Protein AF-A0A2M7ZYB8-F1 (afdb_monomer_lite)

Foldseek 3Di:
DKDKDKDKDWDDPDPFKIKMKIKMKIWPFFDWDWDFDDDPDPDDPDPPGDIPTPGGDGDMDIDMDIDMGTHD

pLDDT: mean 82.54, std 14.61, range [55.59, 97.75]

Radius of gyration: 22.69 Å; chains: 1; bounding box: 46×36×54 Å

Secondary structure (DSSP, 8-state):
--EEEEEEEEEEEETTEEEEEEEEEEEEEEEEEEEE----SSS---S---EEEEEEEEEEEEEEEEEEEE--

Structure (mmCIF, N/CA/C/O backbone):
data_AF-A0A2M7ZYB8-F1
#
_entry.id   AF-A0A2M7ZYB8-F1
#
loop_
_atom_site.group_PDB
_atom_site.id
_atom_site.type_symbol
_atom_site.label_atom_id
_atom_site.label_alt_id
_atom_site.label_comp_id
_atom_site.label_asym_id
_atom_site.label_entity_id
_atom_site.label_seq_id
_atom_site.pdbx_PDB_ins_code
_atom_site.Cartn_x
_atom_site.Cartn_y
_atom_site.Cartn_z
_atom_site.occupancy
_atom_site.B_iso_or_equiv
_atom_site.auth_seq_id
_atom_site.auth_comp_id
_atom_site.auth_asym_id
_atom_site.auth_atom_id
_atom_site.pdbx_PDB_model_num
ATOM 1 N N . MET A 1 1 ? -1.811 -6.573 -17.519 1.00 67.94 1 MET A N 1
ATOM 2 C CA . MET A 1 1 ? -3.123 -6.509 -16.843 1.00 67.94 1 MET A CA 1
ATOM 3 C C . MET A 1 1 ? -2.856 -6.183 -15.389 1.00 67.94 1 MET A C 1
ATOM 5 O O . MET A 1 1 ? -2.013 -6.856 -14.808 1.00 67.94 1 MET A O 1
ATOM 9 N N . ALA A 1 2 ? -3.484 -5.141 -14.843 1.00 82.75 2 ALA A N 1
ATOM 10 C CA . ALA A 1 2 ? -3.315 -4.804 -13.433 1.00 82.75 2 ALA A CA 1
ATOM 11 C C . ALA A 1 2 ? -4.168 -5.741 -12.564 1.00 82.75 2 ALA A C 1
ATOM 13 O O . ALA A 1 2 ? -5.303 -6.050 -12.928 1.00 82.75 2 ALA A O 1
ATOM 14 N N . VAL A 1 3 ? -3.620 -6.198 -11.441 1.00 91.25 3 VAL A N 1
ATOM 15 C CA . VAL A 1 3 ? -4.307 -7.055 -10.465 1.00 91.25 3 VAL A CA 1
A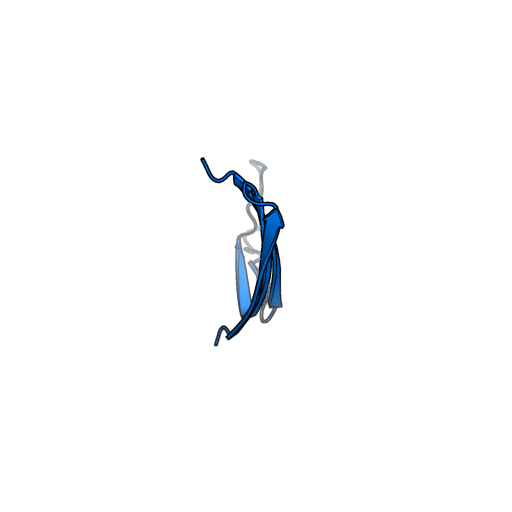TOM 16 C C . VAL A 1 3 ? -4.235 -6.382 -9.104 1.00 91.25 3 VAL A C 1
ATOM 18 O O . VAL A 1 3 ? -3.166 -5.937 -8.691 1.00 91.25 3 VAL A O 1
ATOM 21 N N . ALA A 1 4 ? -5.363 -6.321 -8.403 1.00 93.50 4 ALA A N 1
ATOM 22 C CA . ALA A 1 4 ? -5.441 -5.788 -7.052 1.00 93.50 4 ALA A CA 1
ATOM 23 C C . ALA A 1 4 ? -6.033 -6.839 -6.111 1.00 93.50 4 ALA A C 1
ATOM 25 O O . ALA A 1 4 ? -7.015 -7.499 -6.449 1.00 93.50 4 ALA A O 1
ATOM 26 N N . LEU A 1 5 ? -5.418 -6.997 -4.943 1.00 95.19 5 LEU A N 1
ATOM 27 C CA . LEU A 1 5 ? -5.831 -7.923 -3.893 1.00 95.19 5 LEU A CA 1
ATOM 28 C C . LEU A 1 5 ? -5.751 -7.183 -2.567 1.00 95.19 5 LEU A C 1
ATOM 30 O O . LEU A 1 5 ? -4.734 -6.568 -2.260 1.00 95.19 5 LEU A O 1
ATOM 34 N N . GLY A 1 6 ? -6.811 -7.234 -1.776 1.00 95.19 6 GLY A N 1
ATOM 35 C CA . GLY A 1 6 ? -6.856 -6.515 -0.515 1.00 95.19 6 GLY A CA 1
ATOM 36 C C . GLY A 1 6 ? -7.743 -7.207 0.496 1.00 95.19 6 GLY A C 1
ATOM 37 O O . GLY A 1 6 ? -8.633 -7.98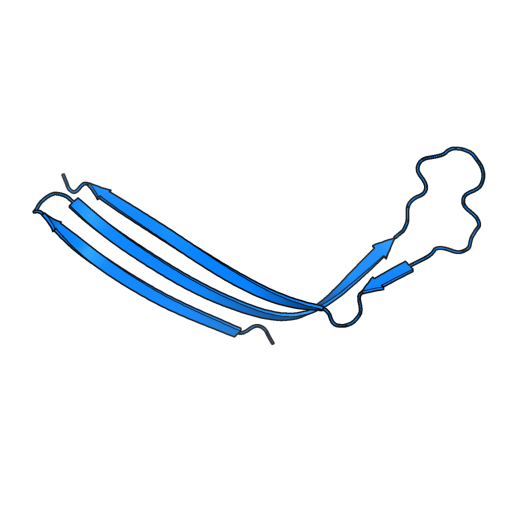1 0.146 1.00 95.19 6 GLY A O 1
ATOM 38 N N . ALA A 1 7 ? -7.470 -6.912 1.757 1.00 96.56 7 ALA A N 1
ATOM 39 C CA . ALA A 1 7 ? -8.255 -7.360 2.887 1.00 96.56 7 ALA A CA 1
ATOM 40 C C . ALA A 1 7 ? -8.248 -6.270 3.955 1.00 96.56 7 ALA A C 1
ATOM 42 O O . ALA A 1 7 ? -7.298 -5.497 4.086 1.00 96.56 7 ALA A O 1
ATOM 43 N N . GLY A 1 8 ? -9.313 -6.221 4.739 1.00 96.00 8 GLY A N 1
ATOM 44 C CA . GLY A 1 8 ? -9.427 -5.277 5.833 1.00 96.00 8 GLY A CA 1
ATOM 45 C C . GLY A 1 8 ? -10.321 -5.814 6.930 1.00 96.00 8 GLY A C 1
ATOM 46 O O . GLY A 1 8 ? -11.082 -6.761 6.731 1.00 96.00 8 GLY A O 1
ATOM 47 N N . PHE A 1 9 ? -10.214 -5.193 8.094 1.00 95.38 9 PHE A N 1
ATOM 48 C CA . PHE A 1 9 ? -11.056 -5.471 9.241 1.00 95.38 9 PHE A CA 1
ATOM 49 C C . PHE A 1 9 ? -11.567 -4.168 9.843 1.00 95.38 9 PHE A C 1
ATOM 51 O O . PHE A 1 9 ? -10.925 -3.119 9.760 1.00 95.38 9 PHE A O 1
ATOM 58 N N . LYS A 1 10 ? -12.720 -4.264 10.499 1.00 96.06 10 LYS A N 1
ATOM 59 C CA . LYS A 1 10 ? -13.230 -3.243 11.406 1.00 96.06 10 LYS A CA 1
ATOM 60 C C . LYS A 1 10 ? -13.689 -3.923 12.679 1.00 96.06 10 LYS A C 1
ATOM 62 O O . LYS A 1 10 ? -14.368 -4.945 12.622 1.00 96.06 10 LYS A O 1
ATOM 67 N N . ILE A 1 11 ? -13.305 -3.358 13.813 1.00 94.31 11 ILE A N 1
ATOM 68 C CA . ILE A 1 11 ? -13.648 -3.874 15.132 1.00 94.31 11 ILE A CA 1
ATOM 69 C C . ILE A 1 11 ? -14.144 -2.741 16.018 1.00 94.31 11 ILE A C 1
ATOM 71 O O . ILE A 1 11 ? -13.607 -1.632 16.009 1.00 94.31 11 ILE A O 1
ATOM 75 N N . PHE A 1 12 ? -15.169 -3.034 16.811 1.00 94.69 12 PHE A N 1
ATOM 76 C CA . PHE A 1 12 ? -15.571 -2.149 17.893 1.00 94.69 12 PHE A CA 1
ATOM 77 C C . PHE A 1 12 ? -14.529 -2.247 19.001 1.00 94.69 12 PHE A C 1
ATOM 79 O O . PHE A 1 12 ? -14.295 -3.325 19.548 1.00 94.69 12 PHE A O 1
ATOM 86 N N . ARG A 1 13 ? -13.893 -1.122 19.333 1.00 90.69 13 ARG A N 1
ATOM 87 C CA . ARG A 1 13 ? -13.015 -1.044 20.504 1.00 90.69 13 ARG A CA 1
ATOM 88 C C . ARG A 1 13 ? -13.845 -0.892 21.780 1.00 90.69 13 ARG A C 1
ATOM 90 O O . ARG A 1 13 ? -13.492 -1.442 22.816 1.00 90.69 13 ARG A O 1
ATOM 97 N N . ASN A 1 14 ? -14.924 -0.117 21.703 1.00 90.62 14 ASN A N 1
ATOM 98 C CA . ASN A 1 14 ? -15.944 0.048 22.739 1.00 90.62 14 ASN A CA 1
ATOM 99 C C . ASN A 1 14 ? -17.262 0.520 22.090 1.00 90.62 14 ASN A C 1
ATOM 101 O O . ASN A 1 14 ? -17.375 0.526 20.865 1.00 90.62 14 ASN A O 1
ATOM 105 N N . THR A 1 15 ? -18.246 0.933 22.895 1.00 90.88 15 THR A N 1
ATOM 106 C CA . THR A 1 15 ? -19.552 1.415 22.406 1.00 90.88 15 THR A CA 1
ATOM 107 C C . THR A 1 15 ? -19.476 2.673 21.544 1.00 90.88 15 THR A C 1
ATOM 109 O O . THR A 1 15 ? -20.419 2.945 20.813 1.00 90.88 15 THR A O 1
ATOM 112 N N . HIS A 1 16 ? -18.380 3.432 21.612 1.00 92.88 16 HIS A N 1
ATOM 113 C CA . HIS A 1 16 ? -18.252 4.728 20.945 1.00 92.88 16 HIS A CA 1
ATOM 114 C C . HIS A 1 16 ? -17.127 4.775 19.908 1.00 92.88 16 HIS A C 1
ATOM 116 O O . HIS A 1 16 ? -16.947 5.801 19.271 1.00 92.88 16 HIS A O 1
ATOM 122 N N . TRP A 1 17 ? -16.341 3.711 19.734 1.00 94.25 17 TRP A N 1
ATOM 123 C CA . TRP A 1 17 ? -15.184 3.719 18.840 1.00 94.25 17 TRP A CA 1
ATOM 124 C C . TRP A 1 17 ? -15.143 2.475 17.966 1.00 94.25 17 TRP A C 1
ATOM 126 O O . TRP A 1 17 ? -15.054 1.348 18.466 1.00 94.25 17 TRP A O 1
ATOM 136 N N . LEU A 1 18 ? -15.104 2.702 16.657 1.00 96.56 18 LEU A N 1
ATOM 137 C CA . LEU A 1 18 ? -14.825 1.697 15.643 1.00 96.56 18 LEU A CA 1
ATOM 138 C C . LEU A 1 18 ? -13.410 1.925 15.105 1.00 96.56 18 LEU A C 1
ATOM 140 O O . LEU A 1 18 ? -13.082 3.014 14.644 1.00 96.56 18 LEU A O 1
ATOM 144 N N . ILE A 1 19 ? -12.557 0.908 15.172 1.00 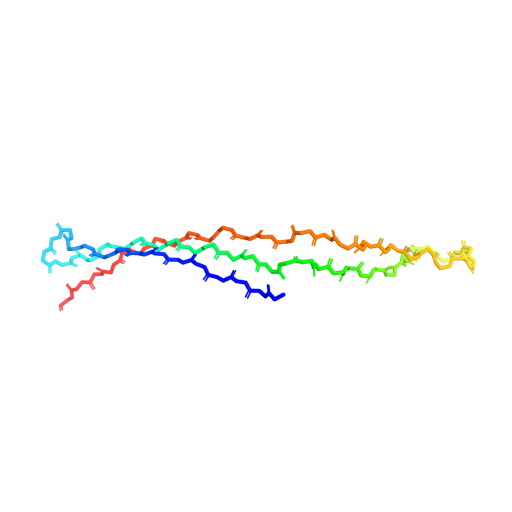96.25 19 ILE A N 1
ATOM 145 C CA . ILE A 1 19 ? -11.191 0.963 14.642 1.00 96.25 19 ILE A CA 1
ATOM 146 C C . ILE A 1 19 ? -11.110 0.032 13.440 1.00 96.25 19 ILE A C 1
ATOM 148 O O . ILE A 1 19 ? -11.609 -1.094 13.484 1.00 96.25 19 ILE A O 1
ATOM 152 N N . GLY A 1 20 ? -10.484 0.501 12.366 1.00 96.56 20 GLY A N 1
ATOM 153 C CA . GLY A 1 20 ? -10.327 -0.244 11.127 1.00 96.56 20 GLY A CA 1
ATOM 154 C C . GLY A 1 20 ? -8.892 -0.260 10.627 1.00 96.56 20 GLY A C 1
ATOM 155 O O . GLY A 1 20 ? -8.127 0.681 10.834 1.00 96.56 20 GLY A O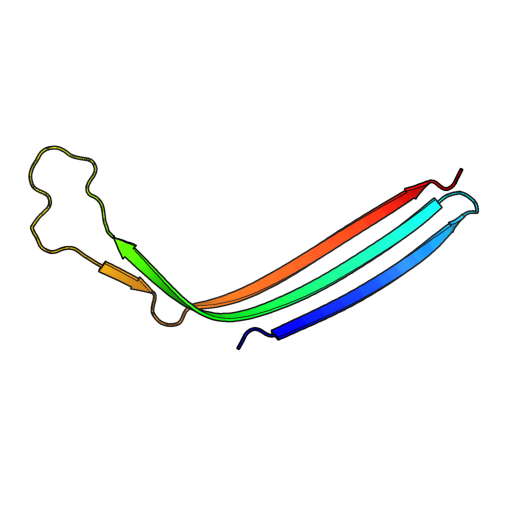 1
ATOM 156 N N . GLY A 1 21 ? -8.549 -1.345 9.944 1.00 97.25 21 GLY A N 1
ATOM 157 C CA . GLY A 1 21 ? -7.302 -1.497 9.211 1.00 97.25 21 GLY A CA 1
ATOM 158 C C . GLY A 1 21 ? -7.585 -2.115 7.851 1.00 97.25 21 GLY A C 1
ATOM 159 O O . GLY A 1 21 ? -8.286 -3.119 7.763 1.00 97.25 21 GLY A O 1
ATOM 160 N N . GLU A 1 22 ? -7.050 -1.523 6.792 1.00 97.31 22 GLU A N 1
ATOM 161 C CA . GLU A 1 22 ? -7.190 -2.006 5.419 1.00 97.31 22 GLU A CA 1
ATOM 162 C C . GLU A 1 22 ? -5.803 -2.128 4.791 1.00 97.31 22 GLU A C 1
ATOM 164 O O . GLU A 1 22 ? -4.965 -1.232 4.923 1.00 97.31 22 GLU A O 1
ATOM 169 N N . TYR A 1 23 ? -5.571 -3.238 4.099 1.00 97.38 23 TYR A N 1
ATOM 170 C CA . TYR A 1 23 ? -4.395 -3.464 3.277 1.00 97.38 23 TYR A CA 1
ATOM 171 C C . TYR A 1 23 ? -4.817 -3.762 1.842 1.00 97.38 23 TYR A C 1
ATOM 173 O O . TYR A 1 23 ? -5.720 -4.564 1.595 1.00 97.38 23 TYR A O 1
ATOM 181 N N . LEU A 1 24 ? -4.134 -3.128 0.895 1.00 97.75 24 LEU A N 1
ATOM 182 C CA . LEU A 1 24 ? -4.341 -3.319 -0.529 1.00 97.75 24 LEU A CA 1
ATOM 183 C C . LEU A 1 24 ? -2.989 -3.474 -1.226 1.00 97.75 24 LEU A C 1
ATOM 185 O O . LEU A 1 24 ? -2.162 -2.562 -1.234 1.00 97.75 24 LEU A O 1
ATOM 189 N N . TYR A 1 25 ? -2.799 -4.625 -1.853 1.00 96.00 25 TYR A N 1
ATOM 190 C CA . TYR A 1 25 ? -1.735 -4.875 -2.808 1.00 96.00 25 TYR A CA 1
ATOM 191 C C . TYR A 1 25 ? -2.232 -4.589 -4.225 1.00 96.00 25 TYR A C 1
ATOM 193 O O . TYR A 1 25 ? -3.294 -5.068 -4.630 1.00 96.00 25 TYR A O 1
ATOM 201 N N . VAL A 1 26 ? -1.445 -3.846 -4.999 1.00 95.88 26 VAL A N 1
ATOM 202 C CA . VAL A 1 26 ? -1.721 -3.576 -6.414 1.00 95.88 26 VAL A CA 1
ATOM 203 C C . VAL A 1 26 ? -0.490 -3.920 -7.240 1.00 95.88 26 VAL A C 1
ATOM 205 O O . VAL A 1 26 ? 0.587 -3.380 -7.005 1.00 95.88 26 VAL A O 1
ATOM 208 N N . ASN A 1 27 ? -0.652 -4.789 -8.232 1.00 93.62 27 ASN A N 1
ATOM 209 C CA . ASN A 1 27 ? 0.339 -5.064 -9.263 1.00 93.62 27 ASN A CA 1
ATOM 210 C C . ASN A 1 27 ? -0.124 -4.405 -10.562 1.00 93.62 27 ASN A C 1
ATOM 212 O O . ASN A 1 27 ? -1.126 -4.815 -11.145 1.00 93.62 27 ASN A O 1
ATOM 216 N N . PHE A 1 28 ? 0.598 -3.386 -11.019 1.00 89.56 28 PHE A N 1
ATOM 217 C CA . PHE A 1 28 ? 0.298 -2.677 -12.264 1.00 89.56 28 PHE A CA 1
ATOM 218 C C . PHE A 1 28 ? 0.856 -3.407 -13.499 1.00 89.56 28 PHE A C 1
ATOM 220 O O . PHE A 1 28 ? 0.499 -3.080 -14.631 1.00 89.56 28 PHE A O 1
ATOM 227 N N . GLY A 1 29 ? 1.670 -4.444 -13.289 1.00 87.12 29 GLY A N 1
ATOM 228 C CA . GLY A 1 29 ? 2.364 -5.196 -14.323 1.00 87.12 29 GLY A CA 1
ATOM 229 C C . GLY A 1 29 ? 3.562 -4.433 -14.883 1.00 87.12 29 GLY A C 1
ATOM 230 O O . GLY A 1 29 ? 4.128 -3.554 -14.229 1.00 87.12 29 GLY A O 1
ATOM 231 N N . ASN A 1 30 ? 3.943 -4.782 -16.112 1.00 87.12 30 ASN A N 1
ATOM 232 C CA . ASN A 1 30 ? 4.969 -4.053 -16.844 1.00 87.12 30 ASN A CA 1
ATOM 233 C C . ASN A 1 30 ? 4.459 -2.660 -17.209 1.00 87.12 30 ASN A C 1
ATOM 235 O O . ASN A 1 30 ? 3.517 -2.520 -17.991 1.00 87.12 30 ASN A O 1
ATOM 239 N N . VAL A 1 31 ? 5.121 -1.647 -16.665 1.00 81.00 31 VAL A N 1
ATOM 240 C CA . VAL A 1 31 ? 4.952 -0.256 -17.060 1.00 81.00 31 VAL A CA 1
ATOM 241 C C . VAL A 1 31 ? 6.146 0.166 -17.904 1.00 81.00 31 VAL A C 1
ATOM 243 O O . VAL A 1 31 ? 7.294 -0.191 -17.627 1.00 81.00 31 VAL A O 1
ATOM 246 N N . ASN A 1 32 ? 5.857 0.926 -18.954 1.00 79.19 32 ASN A N 1
ATOM 247 C CA . ASN A 1 32 ? 6.872 1.568 -19.770 1.00 79.19 32 ASN A CA 1
ATOM 248 C C . ASN A 1 32 ? 6.871 3.049 -19.415 1.00 79.19 32 ASN A C 1
ATOM 250 O O . ASN A 1 32 ? 5.827 3.699 -19.483 1.00 79.19 32 ASN A O 1
ATOM 254 N N . ALA A 1 33 ? 8.032 3.570 -19.033 1.00 70.88 33 ALA A N 1
ATOM 255 C CA . ALA A 1 33 ? 8.226 4.997 -18.839 1.00 70.88 33 ALA A CA 1
ATOM 256 C C . ALA A 1 33 ? 9.140 5.514 -19.948 1.00 70.88 33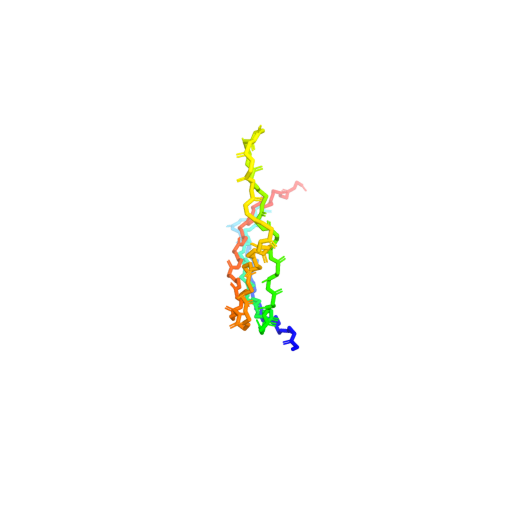 ALA A C 1
ATOM 258 O O . ALA A 1 33 ? 10.251 5.012 -20.135 1.00 70.88 33 ALA A O 1
ATOM 259 N N . GLN A 1 34 ? 8.658 6.512 -20.684 1.00 70.56 34 GLN A N 1
ATOM 260 C CA . GLN A 1 34 ? 9.439 7.224 -21.685 1.00 70.56 34 GLN A CA 1
ATOM 261 C C . GLN A 1 34 ? 9.611 8.664 -21.208 1.00 70.56 34 GLN A C 1
ATOM 263 O O . GLN A 1 34 ? 8.639 9.408 -21.089 1.00 70.56 34 GLN A O 1
ATOM 268 N N . GLY A 1 35 ? 10.850 9.034 -20.895 1.00 66.31 35 GLY A N 1
ATOM 269 C CA . GLY A 1 35 ? 11.222 10.400 -20.540 1.00 66.31 35 GLY A CA 1
ATOM 270 C C . GLY A 1 35 ? 11.997 11.065 -21.671 1.00 66.31 35 GLY A C 1
ATOM 271 O O . GLY A 1 35 ? 12.831 10.422 -22.316 1.00 66.31 35 GLY A O 1
ATOM 272 N N . ASN A 1 36 ? 11.744 12.356 -21.894 1.00 65.94 36 ASN A N 1
ATOM 273 C CA . ASN A 1 36 ? 12.611 13.189 -22.721 1.00 65.94 36 ASN A CA 1
ATOM 274 C C . ASN A 1 36 ? 13.664 13.857 -21.832 1.00 65.94 36 ASN A C 1
ATOM 276 O O . ASN A 1 36 ? 13.313 14.480 -20.829 1.00 65.94 36 ASN A O 1
ATOM 280 N N . VAL A 1 37 ? 14.940 13.746 -22.194 1.00 67.31 37 VAL A N 1
ATOM 281 C CA . VAL A 1 37 ? 16.001 14.492 -21.511 1.00 67.31 37 VAL A CA 1
ATOM 282 C C . VAL A 1 37 ? 15.953 15.936 -22.006 1.00 67.31 37 VAL A C 1
ATOM 284 O O . VAL A 1 37 ? 16.197 16.204 -23.180 1.00 67.31 37 VAL A O 1
ATOM 287 N N . VAL A 1 38 ? 15.614 16.868 -21.112 1.00 67.56 38 VAL A N 1
ATOM 288 C CA . VAL A 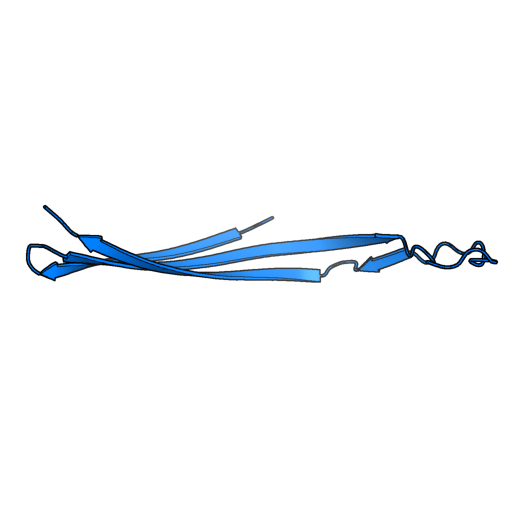1 38 ? 15.622 18.309 -21.394 1.00 67.56 38 VAL A CA 1
ATOM 289 C C . VAL A 1 38 ? 16.864 18.920 -20.750 1.00 67.56 38 VAL A C 1
ATOM 291 O O . VAL A 1 38 ? 17.010 18.906 -19.529 1.00 67.56 38 VAL A O 1
ATOM 294 N N . CYS A 1 39 ? 17.775 19.437 -21.572 1.00 66.38 39 CYS A N 1
ATOM 295 C CA . CYS A 1 39 ? 18.948 20.179 -21.114 1.00 66.38 39 CYS A CA 1
ATOM 296 C C . CYS A 1 39 ? 18.520 21.563 -20.567 1.00 66.38 39 CYS A C 1
ATOM 298 O O . CYS A 1 39 ? 17.833 22.298 -21.270 1.00 66.38 39 CYS A O 1
ATOM 300 N N . ILE A 1 40 ? 18.942 21.941 -19.349 1.00 65.88 40 ILE A N 1
ATOM 301 C CA . ILE A 1 40 ? 18.601 23.228 -18.685 1.00 65.88 40 ILE A CA 1
ATOM 302 C C . ILE A 1 40 ? 19.703 24.293 -18.912 1.00 65.88 40 ILE A C 1
ATOM 304 O O . ILE A 1 40 ? 20.033 25.061 -18.015 1.00 65.88 40 ILE A O 1
ATOM 308 N N . ALA A 1 41 ? 20.342 24.337 -20.084 1.00 60.41 41 ALA A N 1
ATOM 309 C CA . ALA A 1 41 ? 21.355 25.362 -20.367 1.00 60.41 41 ALA A CA 1
ATOM 310 C C . ALA A 1 41 ? 21.306 25.841 -21.825 1.00 60.41 41 ALA A C 1
ATOM 312 O O . ALA A 1 41 ? 21.319 25.025 -22.748 1.00 60.41 41 ALA A O 1
ATOM 313 N N . ASP A 1 42 ? 21.289 27.168 -21.998 1.00 60.25 42 ASP A N 1
ATOM 314 C CA . ASP A 1 42 ? 21.202 27.942 -23.252 1.00 60.25 42 ASP A CA 1
ATOM 315 C C . ASP A 1 42 ? 22.447 27.833 -24.160 1.00 60.25 42 ASP A C 1
ATOM 317 O O . ASP A 1 42 ? 22.959 28.817 -24.694 1.00 60.25 42 ASP A O 1
ATOM 321 N N . GLY A 1 43 ? 22.980 26.633 -24.371 1.00 62.50 43 GLY A N 1
ATOM 322 C CA . GLY A 1 43 ? 24.157 26.474 -25.216 1.00 62.50 43 GLY A CA 1
ATOM 323 C C . GLY A 1 43 ? 24.468 25.026 -25.526 1.00 62.50 43 GLY A C 1
ATOM 324 O O . GLY A 1 43 ? 25.196 24.379 -24.785 1.00 62.50 43 GLY A O 1
ATOM 325 N N . ALA A 1 44 ? 23.940 24.557 -26.657 1.00 60.44 44 ALA A N 1
ATOM 326 C CA . ALA A 1 44 ? 24.244 23.276 -27.293 1.00 60.44 44 ALA A CA 1
ATOM 327 C C . ALA A 1 44 ? 23.901 22.024 -26.460 1.00 60.44 44 ALA A C 1
ATOM 329 O O . ALA A 1 44 ? 24.771 21.305 -25.975 1.00 60.44 44 ALA A O 1
ATOM 330 N N . CYS A 1 45 ? 22.611 21.682 -26.405 1.00 59.97 45 CYS A N 1
ATOM 331 C CA . CYS A 1 45 ? 22.223 20.284 -26.212 1.00 59.97 45 CYS A CA 1
ATOM 332 C C . CYS A 1 45 ? 22.570 19.551 -27.531 1.00 59.97 45 CYS A C 1
ATOM 334 O O . CYS A 1 45 ? 22.056 19.958 -28.579 1.00 59.97 45 CYS A O 1
ATOM 336 N N . PRO A 1 46 ? 23.474 18.550 -27.555 1.00 60.34 46 PRO A N 1
ATOM 337 C CA . PRO A 1 46 ? 23.745 17.798 -28.777 1.00 60.34 46 PRO A CA 1
ATOM 338 C C . PRO A 1 46 ? 22.431 17.200 -29.290 1.00 60.34 46 PRO A C 1
ATOM 340 O O . PRO A 1 46 ? 21.658 16.653 -28.507 1.00 60.34 46 PRO A O 1
ATOM 343 N N . ALA A 1 47 ? 22.175 17.304 -30.598 1.00 57.75 47 ALA A N 1
ATOM 344 C CA . ALA A 1 47 ? 20.941 16.863 -31.265 1.00 57.75 47 ALA A CA 1
ATOM 345 C C . ALA A 1 47 ? 20.754 15.329 -31.305 1.00 57.75 47 ALA A C 1
ATOM 347 O O . ALA A 1 47 ? 20.171 14.787 -32.238 1.00 57.75 47 ALA A O 1
ATOM 348 N N . ASN A 1 48 ? 21.243 14.626 -30.288 1.00 55.59 48 ASN A N 1
ATOM 349 C CA . ASN A 1 48 ? 20.895 13.253 -29.993 1.00 55.59 48 ASN A CA 1
ATOM 350 C C . ASN A 1 48 ? 20.006 13.293 -28.759 1.00 55.59 48 ASN A C 1
ATOM 352 O O . ASN A 1 48 ? 20.480 13.277 -27.624 1.00 55.59 48 ASN A O 1
ATOM 356 N N . THR A 1 49 ? 18.707 13.400 -29.017 1.00 56.38 49 THR A N 1
ATOM 357 C CA . THR A 1 49 ? 17.613 13.276 -28.059 1.00 56.38 49 THR A CA 1
ATOM 358 C C . THR A 1 49 ? 17.749 11.933 -27.346 1.00 56.38 49 THR A C 1
ATOM 360 O O . THR A 1 49 ? 17.227 10.911 -27.789 1.00 56.38 49 THR A O 1
ATOM 363 N N . GLY A 1 50 ? 18.528 11.901 -26.265 1.00 57.44 50 GLY A N 1
ATOM 364 C CA . GLY A 1 50 ? 18.641 10.730 -25.415 1.00 57.44 50 GLY A CA 1
ATOM 365 C C . GLY A 1 50 ? 17.259 10.437 -24.852 1.00 57.44 50 GLY A C 1
ATOM 366 O O . GLY A 1 50 ? 16.751 11.189 -24.024 1.00 57.44 50 GLY A O 1
ATOM 367 N N . SER A 1 51 ? 16.620 9.373 -25.334 1.00 62.06 51 SER A N 1
ATOM 368 C CA . SER A 1 51 ? 15.397 8.875 -24.722 1.00 62.06 51 SER A CA 1
ATOM 369 C C . SER A 1 51 ? 15.800 8.011 -23.540 1.00 62.06 51 SER A C 1
ATOM 371 O O . SER A 1 51 ? 16.477 6.995 -23.700 1.00 62.06 51 SER A O 1
ATOM 373 N N . LEU A 1 52 ? 15.378 8.411 -22.343 1.00 63.88 52 LEU A N 1
ATOM 374 C CA . LEU A 1 52 ? 15.369 7.499 -21.210 1.00 63.88 52 LEU A CA 1
ATOM 375 C C . LEU A 1 52 ? 14.182 6.564 -21.430 1.00 63.88 52 LEU A C 1
ATOM 377 O O . LEU A 1 52 ? 13.043 6.889 -21.086 1.00 63.88 52 LEU A O 1
ATOM 381 N N . LEU A 1 53 ? 14.457 5.436 -22.083 1.00 65.19 53 LEU A N 1
ATOM 382 C CA . LEU A 1 53 ? 13.494 4.367 -22.274 1.00 65.19 53 LEU A CA 1
ATOM 383 C C . LEU A 1 53 ? 13.667 3.359 -21.142 1.00 65.19 53 LEU A C 1
ATOM 385 O O . LEU A 1 53 ? 14.603 2.562 -21.142 1.00 65.19 53 LEU A O 1
ATOM 389 N N . HIS A 1 54 ? 12.751 3.393 -20.179 1.00 66.94 54 HIS A N 1
ATOM 390 C CA . HIS A 1 54 ? 12.635 2.329 -19.194 1.00 66.94 54 HIS A CA 1
ATOM 391 C C . HIS A 1 54 ? 11.570 1.352 -19.688 1.00 66.94 54 HIS A C 1
ATOM 393 O O . HIS A 1 54 ? 10.376 1.498 -19.415 1.00 66.94 54 HIS A O 1
ATOM 399 N N . THR A 1 55 ? 12.003 0.389 -20.497 1.00 65.19 55 THR A N 1
ATOM 400 C CA . THR A 1 55 ? 11.155 -0.709 -20.966 1.00 65.19 55 THR A CA 1
ATOM 401 C C . THR A 1 55 ? 11.053 -1.780 -19.886 1.00 65.19 55 THR A C 1
ATOM 403 O O . THR A 1 55 ? 12.073 -2.297 -19.440 1.00 65.19 55 THR A O 1
ATOM 406 N N . ALA A 1 56 ? 9.818 -2.128 -19.510 1.00 67.88 56 ALA A N 1
ATOM 407 C CA . ALA A 1 56 ? 9.476 -3.229 -18.604 1.00 67.88 56 ALA A CA 1
ATOM 408 C C . ALA A 1 56 ? 9.894 -3.063 -17.126 1.00 67.88 56 ALA A C 1
ATOM 410 O O . ALA A 1 56 ? 10.497 -3.957 -16.528 1.00 67.88 56 ALA A O 1
ATOM 411 N N . ALA A 1 57 ? 9.514 -1.947 -16.494 1.00 77.00 57 ALA A N 1
ATOM 412 C CA . ALA A 1 57 ? 9.533 -1.879 -15.033 1.00 77.00 57 ALA A CA 1
ATOM 413 C C . ALA A 1 57 ? 8.319 -2.633 -14.463 1.00 77.00 57 ALA A C 1
ATOM 415 O O . ALA A 1 57 ? 7.184 -2.385 -14.864 1.00 77.00 57 ALA A O 1
ATOM 416 N N . ASN A 1 58 ? 8.538 -3.538 -13.508 1.00 83.50 58 ASN A N 1
ATOM 417 C CA . ASN A 1 58 ? 7.444 -4.204 -12.799 1.00 83.50 58 ASN A CA 1
ATOM 418 C C . ASN A 1 58 ? 7.009 -3.339 -11.617 1.00 83.50 58 ASN A C 1
ATOM 420 O O . ASN A 1 58 ? 7.670 -3.324 -10.576 1.00 83.50 58 ASN A O 1
ATOM 424 N N . LEU A 1 59 ? 5.901 -2.614 -11.778 1.00 87.56 59 LEU A N 1
ATOM 425 C CA . LEU A 1 59 ? 5.404 -1.708 -10.749 1.00 87.56 59 LEU A CA 1
ATOM 426 C C . LEU A 1 59 ? 4.373 -2.406 -9.861 1.00 87.56 59 LEU A C 1
ATOM 428 O O . LEU A 1 59 ? 3.352 -2.911 -10.330 1.00 87.56 59 LEU A O 1
ATOM 432 N N . HIS A 1 60 ? 4.619 -2.377 -8.557 1.00 92.62 60 HIS A N 1
ATOM 433 C CA . HIS A 1 60 ? 3.677 -2.829 -7.545 1.00 92.62 60 HIS A CA 1
ATOM 434 C C . HIS A 1 60 ? 3.631 -1.837 -6.381 1.00 92.62 60 HIS A C 1
ATOM 436 O O . HIS A 1 60 ? 4.611 -1.148 -6.103 1.00 92.62 60 HIS A O 1
ATOM 442 N N . ALA A 1 61 ? 2.491 -1.764 -5.702 1.00 93.12 61 ALA A N 1
ATOM 443 C CA . ALA A 1 61 ? 2.277 -0.904 -4.550 1.00 93.12 61 ALA A CA 1
ATOM 444 C C . ALA A 1 61 ? 1.631 -1.682 -3.399 1.00 93.12 61 ALA A C 1
ATOM 446 O O . ALA A 1 61 ? 0.778 -2.545 -3.611 1.00 93.12 61 ALA A O 1
ATOM 447 N N . ASN A 1 62 ? 2.040 -1.337 -2.180 1.00 96.44 62 ASN A N 1
ATOM 448 C CA . ASN A 1 62 ? 1.473 -1.824 -0.928 1.00 96.44 62 ASN A CA 1
ATOM 449 C C . ASN A 1 62 ? 0.854 -0.628 -0.206 1.00 96.44 62 ASN A C 1
ATOM 451 O O . ASN A 1 62 ? 1.580 0.271 0.216 1.00 96.44 62 ASN A O 1
ATOM 455 N N . LEU A 1 63 ? -0.470 -0.597 -0.095 1.00 96.25 63 LEU A N 1
ATOM 456 C CA . LEU A 1 63 ? -1.200 0.477 0.566 1.00 96.25 63 LEU A CA 1
ATOM 457 C C . LEU A 1 63 ? -1.759 -0.030 1.890 1.00 96.25 63 LEU A C 1
ATOM 459 O O . LEU A 1 63 ? -2.389 -1.084 1.943 1.00 96.25 63 LEU A O 1
ATOM 463 N N . PHE A 1 64 ? -1.560 0.759 2.942 1.00 96.38 64 PHE A N 1
ATOM 464 C CA . PHE A 1 64 ? -2.115 0.515 4.267 1.00 96.38 64 PHE A CA 1
ATOM 465 C C . PHE A 1 64 ? -2.922 1.731 4.695 1.00 96.38 64 PHE A C 1
ATOM 467 O O . PHE A 1 64 ? -2.482 2.869 4.521 1.00 96.38 64 PHE A O 1
ATOM 474 N N . LYS A 1 65 ? -4.089 1.490 5.280 1.00 96.94 65 LYS A N 1
ATOM 475 C CA . LYS A 1 65 ? -4.935 2.532 5.849 1.00 96.94 65 LYS A CA 1
ATOM 476 C C . LYS A 1 65 ? -5.400 2.110 7.231 1.00 96.94 65 LYS A C 1
ATOM 478 O O . LYS A 1 65 ? -5.843 0.983 7.429 1.00 96.94 65 LYS A O 1
ATOM 483 N N . LEU A 1 66 ? -5.309 3.043 8.169 1.00 96.44 66 LEU A N 1
ATOM 484 C CA . LEU A 1 66 ? -5.836 2.910 9.520 1.00 96.44 66 LEU A CA 1
ATOM 485 C C . LEU A 1 66 ? -6.968 3.921 9.687 1.00 96.44 66 LEU A C 1
ATOM 487 O O . LEU A 1 66 ? -6.852 5.057 9.225 1.00 96.44 66 LEU A O 1
ATOM 491 N N . SER A 1 67 ? -8.058 3.513 10.328 1.00 95.56 67 SER A N 1
ATOM 492 C CA . SER A 1 67 ? -9.183 4.392 10.643 1.00 95.56 67 SER A CA 1
ATOM 493 C C . SER A 1 67 ? -9.597 4.254 12.102 1.00 95.56 67 SER A C 1
ATOM 495 O O . SER A 1 67 ? -9.499 3.181 12.697 1.00 95.56 67 SER A O 1
ATOM 497 N N . ALA A 1 68 ? -10.074 5.357 12.669 1.00 95.62 68 ALA A N 1
ATOM 498 C CA . ALA A 1 68 ? -10.698 5.404 13.979 1.00 95.62 68 ALA A CA 1
ATOM 499 C C . ALA A 1 68 ? -11.909 6.330 13.875 1.00 95.62 68 ALA A C 1
ATOM 501 O O . ALA A 1 68 ? -11.758 7.530 13.657 1.00 95.62 68 ALA A O 1
ATOM 502 N N . ASP A 1 69 ? -13.093 5.751 14.010 1.00 94.56 69 ASP A N 1
ATOM 503 C CA . ASP A 1 69 ? -14.367 6.436 13.863 1.00 94.56 69 ASP A CA 1
ATOM 504 C C . ASP A 1 69 ? -15.040 6.515 15.240 1.00 94.56 69 ASP A C 1
ATOM 506 O O . ASP A 1 69 ? -15.192 5.495 15.921 1.00 94.56 69 ASP A O 1
ATOM 510 N N . TYR A 1 70 ? -15.427 7.723 15.656 1.00 94.38 70 TYR A N 1
ATOM 511 C CA . TYR A 1 70 ? -16.217 7.937 16.869 1.00 94.38 70 TYR A CA 1
ATOM 512 C C . TYR A 1 70 ? -17.712 7.861 16.546 1.00 94.38 70 TYR A C 1
ATOM 514 O O . TYR A 1 70 ? -18.171 8.476 15.584 1.00 94.38 70 TYR A O 1
ATOM 522 N N . LEU A 1 71 ? -18.464 7.125 17.356 1.00 91.50 71 LEU A N 1
ATOM 523 C CA . LEU A 1 71 ? -19.903 6.917 17.234 1.00 91.50 71 LEU A CA 1
ATOM 524 C C . LEU A 1 71 ? -20.598 7.757 18.314 1.00 91.50 71 LEU A C 1
ATOM 526 O O . LEU A 1 71 ? -20.327 7.568 19.503 1.00 91.50 71 LEU A O 1
ATOM 530 N N . PHE A 1 72 ? -21.437 8.698 17.879 1.00 85.00 72 PHE A N 1
ATOM 531 C CA . PHE A 1 72 ? -22.227 9.608 18.716 1.00 85.00 72 PHE A CA 1
ATOM 532 C C . PHE A 1 72 ? -23.669 9.129 18.885 1.00 85.00 72 PHE A C 1
ATOM 534 O O . PHE A 1 72 ? -24.205 8.515 17.934 1.00 85.00 72 PHE A O 1
#

Sequence (72 aa):
MAVALGAGFKIFRNTHWLIGGEYLYVNFGNVNAQGNVVCIADGACPANTGSLLHTAANLHANLFKLSADYLF